Protein AF-A0A506R7V6-F1 (afdb_monomer_lite)

pLDDT: mean 91.13, std 11.0, range [37.03, 97.38]

Secondary structure (DSSP, 8-state):
-EEEEEEE-TTS-HHHHHHHHHHHHH--SS-EE-TTSS-EE-STT--SEEEEE-SSEEEEEES-GGGHHHHHHHHHHHHHHTT--EEE-GGG--

Radius of gyration: 12.26 Å; chains: 1; bounding box: 30×28×36 Å

Sequence (94 aa):
MKLDVEIITIDTDPWALLAKLAKVKFRANEIHEIPGTDTLNIDNGMNDLRAKISDDAIEFWIRYKRDEMKYEQAILDFCRENSLTLRFNPLKSN

Foldseek 3Di:
DWAQKKFFAQPHDVVVLLCVLLCPQQVAPDWADDPPDQWIDSRPPPQQKIWHDDPTIIIIDGDDPVCRVVVVVSVVVSCVVVVTDMGGRPVPPD

Structure (mmCIF, N/CA/C/O backbone):
data_AF-A0A506R7V6-F1
#
_entry.id   AF-A0A506R7V6-F1
#
loop_
_atom_site.group_PDB
_atom_site.id
_atom_site.type_symbol
_atom_site.label_atom_id
_atom_site.label_alt_id
_atom_site.label_comp_id
_atom_site.label_asym_id
_atom_site.label_entity_id
_atom_site.label_seq_id
_atom_site.pdbx_PDB_ins_code
_atom_site.Cartn_x
_atom_site.Cartn_y
_atom_site.Cartn_z
_atom_site.occupancy
_atom_site.B_iso_or_equiv
_atom_site.auth_seq_id
_atom_site.auth_comp_id
_atom_site.auth_asym_id
_atom_site.auth_atom_id
_atom_site.pdbx_PDB_model_num
ATOM 1 N N . MET A 1 1 ? 9.276 -3.768 9.518 1.00 92.38 1 MET A N 1
ATOM 2 C CA . MET A 1 1 ? 8.378 -3.574 10.680 1.00 92.38 1 MET A CA 1
ATOM 3 C C . MET A 1 1 ? 7.015 -3.141 10.182 1.00 92.38 1 MET A C 1
ATOM 5 O O . MET A 1 1 ? 6.986 -2.379 9.226 1.00 92.38 1 MET A O 1
ATOM 9 N N . LYS A 1 2 ? 5.926 -3.658 10.758 1.00 93.44 2 LYS A N 1
ATOM 10 C CA . LYS A 1 2 ? 4.563 -3.339 10.311 1.00 93.44 2 LYS A CA 1
ATOM 11 C C . LYS A 1 2 ? 4.172 -1.923 10.767 1.00 93.44 2 LYS A C 1
ATOM 13 O O . LYS A 1 2 ? 4.506 -1.547 11.896 1.00 93.44 2 LYS A O 1
ATOM 18 N N . LEU A 1 3 ? 3.545 -1.152 9.882 1.00 93.50 3 LEU A N 1
ATOM 19 C CA . LEU A 1 3 ? 2.934 0.138 10.215 1.00 93.50 3 LEU A CA 1
ATOM 20 C C . LEU A 1 3 ? 1.609 -0.078 10.945 1.00 93.50 3 LEU A C 1
ATOM 22 O O . LEU A 1 3 ? 0.994 -1.136 10.810 1.00 93.50 3 LEU A O 1
ATOM 26 N N . ASP A 1 4 ? 1.170 0.927 11.698 1.00 90.00 4 ASP A N 1
ATOM 27 C CA . ASP A 1 4 ? -0.101 0.825 12.418 1.00 90.00 4 ASP A CA 1
ATOM 28 C C . ASP A 1 4 ? -1.285 1.104 11.499 1.00 90.00 4 ASP A C 1
ATOM 30 O O . ASP A 1 4 ? -2.396 0.670 11.773 1.00 90.00 4 ASP A O 1
ATOM 34 N N . VAL A 1 5 ? -1.061 1.800 10.389 1.00 93.00 5 VAL A N 1
ATOM 35 C CA . VAL A 1 5 ? -2.105 2.121 9.421 1.00 93.00 5 VAL A CA 1
ATOM 36 C C . VAL A 1 5 ? -2.352 0.974 8.438 1.00 93.00 5 VAL A C 1
ATOM 38 O O . VAL A 1 5 ? -1.422 0.398 7.874 1.00 93.00 5 VAL A O 1
ATOM 41 N N . GLU A 1 6 ? -3.625 0.691 8.189 1.00 95.00 6 GLU A N 1
ATOM 42 C CA . GLU A 1 6 ? -4.122 -0.210 7.150 1.00 95.00 6 GLU A CA 1
ATOM 43 C C . GLU A 1 6 ? -5.246 0.503 6.379 1.00 95.00 6 GLU A C 1
ATOM 45 O O . GLU A 1 6 ? -6.028 1.258 6.967 1.00 95.00 6 GLU A O 1
ATOM 50 N N . ILE A 1 7 ? -5.335 0.284 5.065 1.00 95.81 7 ILE A N 1
ATOM 51 C CA . ILE A 1 7 ? -6.422 0.834 4.233 1.00 95.81 7 ILE A CA 1
ATOM 52 C C . ILE A 1 7 ? -7.465 -0.256 4.026 1.00 95.81 7 ILE A C 1
ATOM 54 O O . ILE A 1 7 ? -7.116 -1.316 3.523 1.00 95.81 7 ILE A O 1
ATOM 58 N N . ILE A 1 8 ? -8.727 0.002 4.362 1.00 95.62 8 ILE A N 1
ATOM 59 C CA . ILE A 1 8 ? -9.830 -0.943 4.135 1.00 95.62 8 ILE A CA 1
ATOM 60 C C . ILE A 1 8 ? -10.278 -0.881 2.668 1.00 95.62 8 ILE A C 1
ATOM 62 O O . ILE A 1 8 ? -10.400 0.205 2.101 1.00 95.62 8 ILE A O 1
ATOM 66 N N . THR A 1 9 ? -10.532 -2.040 2.055 1.00 92.94 9 THR A N 1
ATOM 67 C CA . THR A 1 9 ? -10.769 -2.189 0.601 1.00 92.94 9 THR A CA 1
ATOM 68 C C . THR A 1 9 ? -12.064 -2.925 0.231 1.00 92.94 9 THR A C 1
ATOM 70 O O . THR A 1 9 ? -12.228 -3.333 -0.910 1.00 92.94 9 THR A O 1
ATOM 73 N N . ILE A 1 10 ? -13.023 -3.038 1.159 1.00 85.50 10 ILE A N 1
ATOM 74 C CA . ILE A 1 10 ? -14.272 -3.822 1.004 1.00 85.50 10 ILE A CA 1
ATOM 75 C C . ILE A 1 10 ? -15.059 -3.499 -0.287 1.00 85.50 10 ILE A C 1
ATOM 77 O O . ILE A 1 10 ? -15.634 -4.404 -0.882 1.00 85.50 10 ILE A O 1
ATOM 81 N N . ASP A 1 11 ? -15.021 -2.249 -0.762 1.00 85.31 11 ASP A N 1
ATOM 82 C CA . ASP A 1 11 ? -15.742 -1.793 -1.964 1.00 85.31 11 ASP A CA 1
ATOM 83 C C . ASP A 1 11 ? -14.809 -1.193 -3.032 1.00 85.31 11 ASP A C 1
ATOM 85 O O . ASP A 1 11 ? -15.195 -0.326 -3.819 1.00 85.31 11 ASP A O 1
ATOM 89 N N . THR A 1 12 ? -13.526 -1.558 -3.036 1.00 88.81 12 THR A N 1
ATOM 90 C CA . THR A 1 12 ? -12.536 -0.972 -3.951 1.00 88.81 12 THR A CA 1
ATOM 91 C C . THR A 1 12 ? -11.526 -2.019 -4.383 1.00 88.81 12 THR A C 1
ATOM 93 O O . THR A 1 12 ? -11.052 -2.786 -3.560 1.00 88.81 12 THR A O 1
ATOM 96 N N . ASP A 1 13 ? -11.147 -2.018 -5.663 1.00 94.12 13 ASP A N 1
ATOM 97 C CA . ASP A 1 13 ? -10.063 -2.873 -6.154 1.00 94.12 13 ASP A CA 1
ATOM 98 C C . ASP A 1 13 ? -8.752 -2.541 -5.404 1.00 94.12 13 ASP A C 1
ATOM 100 O O . ASP A 1 13 ? -8.193 -1.448 -5.597 1.00 94.12 13 ASP A O 1
ATOM 104 N N . PRO A 1 14 ? -8.244 -3.455 -4.553 1.00 95.06 14 PRO A N 1
ATOM 105 C CA . PRO A 1 14 ? -7.073 -3.190 -3.730 1.00 95.06 14 PRO A CA 1
ATOM 106 C C . PRO A 1 14 ? -5.805 -3.027 -4.571 1.00 95.06 14 PRO A C 1
ATOM 108 O O . PRO A 1 14 ? -4.920 -2.256 -4.199 1.00 95.06 14 PRO A O 1
ATOM 111 N N . TRP A 1 15 ? -5.712 -3.693 -5.727 1.00 95.88 15 TRP A N 1
ATOM 112 C CA . TRP A 1 15 ? -4.553 -3.583 -6.609 1.00 95.88 15 TRP A CA 1
ATOM 113 C C . TRP A 1 15 ? -4.509 -2.214 -7.285 1.00 95.88 15 TRP A C 1
ATOM 115 O O . TRP A 1 15 ? -3.485 -1.525 -7.244 1.00 95.88 15 TRP A O 1
ATOM 125 N N . ALA A 1 16 ? -5.636 -1.777 -7.854 1.00 95.19 16 ALA A N 1
ATOM 126 C CA . ALA A 1 16 ? -5.746 -0.453 -8.461 1.00 95.19 16 ALA A CA 1
ATOM 127 C C . ALA A 1 16 ? -5.485 0.664 -7.436 1.00 95.19 16 ALA A C 1
ATOM 129 O O . ALA A 1 16 ? -4.808 1.655 -7.736 1.00 95.19 16 ALA A O 1
ATOM 130 N N . LEU A 1 17 ? -5.980 0.487 -6.208 1.00 96.00 17 LEU A N 1
ATOM 131 C CA . LEU A 1 17 ? -5.763 1.423 -5.113 1.00 96.00 17 LEU A CA 1
ATOM 132 C C . LEU A 1 17 ? -4.290 1.498 -4.700 1.00 96.00 17 LEU A C 1
ATOM 134 O O . LEU A 1 17 ? -3.743 2.597 -4.566 1.00 96.00 17 LEU A O 1
ATOM 138 N N . LEU A 1 18 ? -3.637 0.342 -4.554 1.00 96.94 18 LEU A N 1
ATOM 139 C CA . LEU A 1 18 ? -2.222 0.251 -4.212 1.00 96.94 18 LEU A CA 1
ATOM 140 C C . LEU A 1 18 ? -1.340 0.888 -5.291 1.00 96.94 18 LEU A C 1
ATOM 142 O O . LEU A 1 18 ? -0.454 1.680 -4.967 1.00 96.94 18 LEU A O 1
ATOM 146 N N . ALA A 1 19 ? -1.621 0.621 -6.569 1.00 96.38 19 ALA A N 1
ATOM 147 C CA . ALA A 1 19 ? -0.919 1.235 -7.695 1.00 96.38 19 ALA A CA 1
ATOM 148 C C . ALA A 1 19 ? -1.073 2.765 -7.703 1.00 96.38 19 ALA A C 1
ATOM 150 O O . ALA A 1 19 ? -0.102 3.496 -7.920 1.00 96.38 19 ALA A O 1
ATOM 151 N N . LYS A 1 20 ? -2.278 3.272 -7.405 1.00 96.62 20 LYS A N 1
ATOM 152 C CA . LYS A 1 20 ? -2.531 4.714 -7.286 1.00 96.62 20 LYS A CA 1
ATOM 153 C C . LYS A 1 20 ? -1.738 5.333 -6.132 1.00 96.62 20 LYS A C 1
ATOM 155 O O . LYS A 1 20 ? -1.106 6.371 -6.329 1.00 96.62 20 LYS A O 1
ATOM 160 N N . LEU A 1 21 ? -1.746 4.702 -4.956 1.00 96.94 21 LEU A N 1
ATOM 161 C CA . LEU A 1 21 ? -0.986 5.147 -3.785 1.00 96.94 21 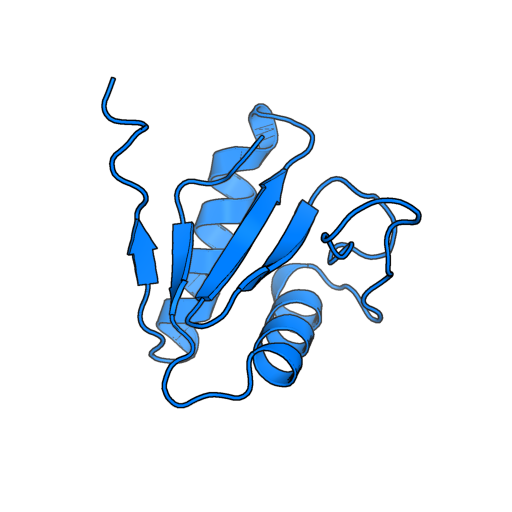LEU A CA 1
ATOM 162 C C . LEU A 1 21 ? 0.519 5.194 -4.087 1.00 96.94 21 LEU A C 1
ATOM 164 O O . LEU A 1 21 ? 1.153 6.234 -3.888 1.00 96.94 21 LEU A O 1
ATOM 168 N N . ALA A 1 22 ? 1.068 4.097 -4.616 1.00 97.00 22 ALA A N 1
ATOM 169 C CA . ALA A 1 22 ? 2.483 3.955 -4.953 1.00 97.00 22 ALA A CA 1
ATOM 170 C C . ALA A 1 22 ? 2.951 5.065 -5.907 1.00 97.00 22 ALA A C 1
ATOM 172 O O . ALA A 1 22 ? 3.954 5.742 -5.658 1.00 97.00 22 ALA A O 1
ATOM 173 N N . LYS A 1 23 ? 2.153 5.345 -6.941 1.00 96.44 23 LYS A N 1
ATOM 174 C CA . LYS A 1 23 ? 2.435 6.404 -7.910 1.00 96.44 23 LYS A CA 1
ATOM 175 C C . LYS A 1 23 ? 2.352 7.806 -7.307 1.00 96.44 23 LYS A C 1
ATOM 177 O O . LYS A 1 23 ? 3.268 8.606 -7.486 1.00 96.44 23 LYS A O 1
ATOM 182 N N . VAL A 1 24 ? 1.258 8.124 -6.612 1.00 96.25 24 VAL A N 1
ATOM 183 C CA . VAL A 1 24 ? 0.965 9.499 -6.166 1.00 96.25 24 VAL A CA 1
ATOM 184 C C . VAL A 1 24 ? 1.801 9.905 -4.953 1.00 96.25 24 VAL A C 1
ATOM 186 O O . VAL A 1 24 ? 2.268 11.041 -4.892 1.00 96.25 24 VAL A O 1
ATOM 189 N N . LYS A 1 25 ? 2.008 9.001 -3.989 1.00 96.06 25 LYS A N 1
ATOM 190 C CA . LYS A 1 25 ? 2.698 9.325 -2.731 1.00 96.06 25 LYS A CA 1
ATOM 191 C C . LYS A 1 25 ? 4.163 8.914 -2.714 1.00 96.06 25 LYS A C 1
ATOM 193 O O . LYS A 1 25 ? 4.974 9.624 -2.123 1.00 96.06 25 LYS A O 1
ATOM 198 N N . PHE A 1 26 ? 4.517 7.819 -3.382 1.00 94.69 26 PHE A N 1
ATOM 199 C CA . PHE A 1 26 ? 5.870 7.253 -3.312 1.00 94.69 26 PHE A CA 1
ATOM 200 C C . PHE A 1 26 ? 6.652 7.370 -4.618 1.00 94.69 26 PHE A C 1
ATOM 202 O O . PHE A 1 26 ? 7.820 6.996 -4.660 1.00 94.69 26 PHE A O 1
ATOM 209 N N . ARG A 1 27 ? 6.047 7.962 -5.661 1.00 91.81 27 ARG A N 1
ATOM 210 C CA . ARG A 1 27 ? 6.653 8.146 -6.991 1.00 91.81 27 ARG A CA 1
ATOM 211 C C . ARG A 1 27 ? 7.151 6.829 -7.598 1.00 91.81 27 ARG A C 1
ATOM 213 O O . ARG A 1 27 ? 8.080 6.835 -8.403 1.00 91.81 27 ARG A O 1
ATOM 220 N N . ALA A 1 28 ? 6.535 5.716 -7.213 1.00 93.69 28 ALA A N 1
ATOM 221 C CA . ALA A 1 28 ? 6.811 4.414 -7.789 1.00 93.69 28 ALA A CA 1
ATOM 222 C C . ALA A 1 28 ? 6.030 4.274 -9.097 1.00 93.69 28 ALA A C 1
ATOM 224 O O . ALA A 1 28 ? 4.802 4.379 -9.114 1.00 93.69 28 ALA A O 1
ATOM 225 N N . ASN A 1 29 ? 6.751 4.077 -10.201 1.00 90.31 29 ASN A N 1
ATOM 226 C CA . ASN A 1 29 ? 6.125 3.833 -11.502 1.00 90.31 29 ASN A CA 1
ATOM 227 C C . ASN A 1 29 ? 5.605 2.399 -11.614 1.00 90.31 29 ASN A C 1
ATOM 229 O O . ASN A 1 29 ? 4.632 2.154 -12.323 1.00 90.31 29 ASN A O 1
ATOM 233 N N . GLU A 1 30 ? 6.247 1.479 -10.897 1.00 89.81 30 GLU A N 1
ATOM 234 C CA . GLU A 1 30 ? 5.943 0.057 -10.887 1.00 89.81 30 GLU A CA 1
ATOM 235 C C . GLU A 1 30 ? 5.924 -0.468 -9.450 1.00 89.81 30 GLU A C 1
ATOM 237 O O . GLU A 1 30 ? 6.613 0.045 -8.563 1.00 89.81 30 GLU A O 1
ATOM 242 N N . ILE A 1 31 ? 5.105 -1.495 -9.239 1.00 94.75 31 ILE A N 1
ATOM 243 C CA . ILE A 1 31 ? 5.091 -2.307 -8.026 1.00 94.75 31 ILE A CA 1
ATOM 244 C C . ILE A 1 31 ? 5.882 -3.570 -8.344 1.00 94.75 31 ILE A C 1
ATOM 246 O O . ILE A 1 31 ? 5.614 -4.218 -9.356 1.00 94.75 31 ILE A O 1
ATOM 250 N N . HIS A 1 32 ? 6.832 -3.932 -7.485 1.00 93.69 32 HIS A N 1
ATOM 251 C CA . HIS A 1 32 ? 7.654 -5.123 -7.695 1.00 93.69 32 HIS A CA 1
ATOM 252 C C . HIS A 1 32 ? 7.315 -6.206 -6.679 1.00 93.69 32 HIS A C 1
ATOM 254 O O . HIS A 1 32 ? 7.260 -5.949 -5.476 1.00 93.69 32 HIS A O 1
ATOM 260 N N . GLU A 1 33 ? 7.143 -7.435 -7.150 1.00 92.94 33 GLU A N 1
ATOM 261 C CA . GLU A 1 33 ? 7.096 -8.597 -6.270 1.00 92.94 33 GLU A CA 1
ATOM 262 C C . GLU A 1 33 ? 8.450 -8.795 -5.583 1.00 92.94 33 GLU A C 1
ATOM 264 O O . GLU A 1 33 ? 9.511 -8.572 -6.174 1.00 92.94 33 GLU A O 1
ATOM 269 N N . ILE A 1 34 ? 8.419 -9.221 -4.323 1.00 91.62 34 ILE A N 1
ATOM 270 C CA . ILE A 1 34 ? 9.624 -9.576 -3.580 1.00 91.62 34 ILE A CA 1
ATOM 271 C C . ILE A 1 34 ? 9.700 -11.108 -3.534 1.00 91.62 34 ILE A C 1
ATOM 273 O O . ILE A 1 34 ? 8.842 -11.746 -2.922 1.00 91.62 34 ILE A O 1
ATOM 277 N N . PRO A 1 35 ? 10.715 -11.732 -4.164 1.00 91.69 35 PRO A N 1
ATOM 278 C CA . PRO A 1 35 ? 10.818 -13.185 -4.202 1.00 91.69 35 PRO A CA 1
ATOM 279 C C . PRO A 1 35 ? 10.836 -13.808 -2.802 1.00 91.69 35 PRO A C 1
ATOM 281 O O . PRO A 1 35 ? 11.619 -13.407 -1.939 1.00 91.69 35 PRO A O 1
ATOM 284 N N . GLY A 1 36 ? 9.992 -14.821 -2.598 1.00 91.38 36 GLY A N 1
ATOM 285 C CA . GLY A 1 36 ? 9.912 -15.560 -1.337 1.00 91.38 36 GLY A CA 1
ATOM 286 C C . GLY A 1 36 ? 9.133 -14.856 -0.223 1.00 91.38 36 GLY A C 1
ATOM 287 O O . GLY A 1 36 ? 9.189 -15.315 0.917 1.00 91.38 36 GLY A O 1
ATOM 288 N N . THR A 1 37 ? 8.412 -13.770 -0.520 1.00 92.00 37 THR A N 1
ATOM 289 C CA . THR A 1 37 ? 7.503 -13.115 0.429 1.00 92.00 37 THR A CA 1
ATOM 290 C C . THR A 1 37 ? 6.117 -12.904 -0.180 1.00 92.00 37 THR A C 1
ATOM 292 O O . THR A 1 37 ? 5.917 -13.008 -1.385 1.00 92.00 37 THR A O 1
ATOM 295 N N . ASP A 1 38 ? 5.145 -12.600 0.674 1.00 93.19 38 ASP A N 1
ATOM 296 C CA . ASP A 1 38 ? 3.776 -12.204 0.324 1.00 93.19 38 ASP A CA 1
ATOM 297 C C . ASP A 1 38 ? 3.619 -10.677 0.201 1.00 93.19 38 ASP A C 1
ATOM 299 O O . ASP A 1 38 ? 2.509 -10.148 0.212 1.00 93.19 38 ASP A O 1
ATOM 303 N N . THR A 1 39 ? 4.739 -9.954 0.132 1.00 96.00 39 THR A N 1
ATOM 304 C CA . THR A 1 39 ? 4.777 -8.490 0.136 1.00 96.00 39 THR A CA 1
ATOM 305 C C . THR A 1 39 ? 5.300 -7.944 -1.183 1.00 96.00 39 THR A C 1
ATOM 307 O O . THR A 1 39 ? 6.142 -8.534 -1.856 1.00 96.00 39 THR A O 1
ATOM 310 N N . LEU A 1 40 ? 4.815 -6.758 -1.516 1.00 96.75 40 LEU A N 1
ATOM 311 C CA . LEU A 1 40 ? 5.106 -6.008 -2.721 1.00 96.75 40 LEU A CA 1
ATOM 312 C C . LEU A 1 40 ? 5.945 -4.788 -2.357 1.00 96.75 40 LEU A C 1
ATOM 314 O O . LEU A 1 40 ? 5.630 -4.079 -1.404 1.00 96.75 40 LEU A O 1
ATOM 318 N N . ASN A 1 41 ? 6.993 -4.515 -3.120 1.00 95.81 41 ASN A N 1
ATOM 319 C CA . ASN A 1 41 ? 7.700 -3.246 -3.083 1.00 95.81 41 ASN A CA 1
ATOM 320 C C . ASN A 1 41 ? 6.839 -2.163 -3.745 1.00 95.81 41 ASN A C 1
ATOM 322 O O . ASN A 1 41 ? 6.433 -2.321 -4.896 1.00 95.81 41 ASN A O 1
ATOM 326 N N . ILE A 1 42 ? 6.611 -1.057 -3.035 1.00 96.31 42 ILE A N 1
ATOM 327 C CA . ILE A 1 42 ? 5.787 0.060 -3.523 1.00 96.31 42 ILE A CA 1
ATOM 328 C C . ILE A 1 42 ? 6.536 1.400 -3.530 1.00 96.31 42 ILE A C 1
ATOM 330 O O . ILE A 1 42 ? 5.923 2.465 -3.478 1.00 96.31 42 ILE A O 1
ATOM 334 N N . ASP A 1 43 ? 7.868 1.348 -3.580 1.00 93.12 43 ASP A N 1
ATOM 335 C CA . ASP A 1 43 ? 8.767 2.502 -3.497 1.00 93.12 43 ASP A CA 1
ATOM 336 C C . ASP A 1 43 ? 9.888 2.471 -4.548 1.00 93.12 43 ASP A C 1
ATOM 338 O O . ASP A 1 43 ? 11.010 2.923 -4.308 1.00 93.12 43 ASP A O 1
ATOM 342 N N . ASN A 1 44 ? 9.568 1.963 -5.742 1.00 88.25 44 ASN A N 1
ATOM 343 C CA . ASN A 1 44 ? 10.462 1.950 -6.901 1.00 88.25 44 ASN A CA 1
ATOM 344 C C . ASN A 1 44 ? 11.736 1.105 -6.690 1.00 88.25 44 ASN A C 1
ATOM 346 O O . ASN A 1 44 ? 12.830 1.491 -7.103 1.00 88.25 44 ASN A O 1
ATOM 350 N N . GLY A 1 45 ? 11.607 -0.035 -6.008 1.00 83.00 45 GLY A N 1
ATOM 351 C CA . GLY A 1 45 ? 12.690 -1.009 -5.841 1.00 83.00 45 GLY A CA 1
ATOM 352 C C . GLY A 1 45 ? 13.654 -0.726 -4.681 1.00 83.00 45 GLY A C 1
ATOM 353 O O . GLY A 1 45 ? 14.522 -1.554 -4.409 1.00 83.00 45 GLY A O 1
ATOM 354 N N . MET A 1 46 ? 13.498 0.393 -3.961 1.00 87.62 46 MET A N 1
ATOM 355 C CA . MET A 1 46 ? 14.321 0.745 -2.786 1.00 87.62 46 MET A CA 1
ATOM 356 C C . MET A 1 46 ? 14.112 -0.230 -1.620 1.00 87.62 46 MET A C 1
ATOM 358 O O . MET A 1 46 ? 15.042 -0.558 -0.878 1.00 87.62 46 MET A O 1
ATOM 362 N N . ASN A 1 47 ? 12.892 -0.759 -1.525 1.00 88.94 47 ASN A N 1
ATOM 363 C CA . ASN A 1 47 ? 12.461 -1.779 -0.578 1.00 88.94 47 ASN A CA 1
ATOM 364 C C . ASN A 1 47 ? 12.446 -1.278 0.871 1.00 88.94 47 ASN A C 1
ATOM 366 O O . ASN A 1 47 ? 12.592 -2.061 1.818 1.00 88.94 47 ASN A O 1
ATOM 370 N N . ASP A 1 48 ? 12.264 0.031 1.018 1.00 93.56 48 ASP A N 1
ATOM 371 C CA . ASP A 1 48 ? 12.086 0.748 2.269 1.00 93.56 48 ASP A CA 1
ATOM 372 C C . ASP A 1 48 ? 10.619 0.762 2.705 1.00 93.56 48 ASP A C 1
ATOM 374 O O . ASP A 1 48 ? 10.363 0.799 3.909 1.00 93.56 48 ASP A O 1
ATOM 378 N N . LEU A 1 49 ? 9.682 0.667 1.758 1.00 96.19 49 LEU A N 1
ATOM 379 C CA . LEU A 1 49 ? 8.252 0.485 1.977 1.00 96.19 49 LEU A CA 1
ATOM 380 C C . LEU A 1 49 ? 7.719 -0.702 1.166 1.00 96.19 49 LEU A C 1
ATOM 382 O O . LEU A 1 49 ? 7.913 -0.821 -0.047 1.00 96.19 49 LEU A O 1
ATOM 386 N N . ARG A 1 50 ? 6.996 -1.573 1.864 1.00 97.06 50 ARG A N 1
ATOM 387 C CA . ARG A 1 50 ? 6.329 -2.748 1.319 1.00 97.06 50 ARG A CA 1
ATOM 388 C C . ARG A 1 50 ? 4.854 -2.721 1.668 1.00 97.06 50 ARG A C 1
ATOM 390 O O . ARG A 1 50 ? 4.484 -2.201 2.720 1.00 97.06 50 ARG A O 1
ATOM 397 N N . ALA A 1 51 ? 4.040 -3.345 0.834 1.00 97.38 51 ALA A N 1
ATOM 398 C CA . ALA A 1 51 ? 2.628 -3.555 1.096 1.00 97.38 51 ALA A CA 1
ATOM 399 C C . ALA A 1 51 ? 2.226 -5.014 0.893 1.00 97.38 51 ALA A C 1
ATOM 401 O O . ALA A 1 51 ? 2.877 -5.744 0.152 1.00 97.38 51 ALA A O 1
ATOM 402 N N . LYS A 1 52 ? 1.139 -5.427 1.530 1.00 97.00 52 LYS A N 1
ATOM 403 C CA . LYS A 1 52 ? 0.462 -6.698 1.280 1.00 97.00 52 LYS A CA 1
ATOM 404 C C . LYS A 1 52 ? -1.011 -6.408 1.070 1.00 97.00 52 LYS A C 1
ATOM 406 O O . LYS A 1 52 ? -1.590 -5.627 1.820 1.00 97.00 52 LYS A O 1
ATOM 411 N N . ILE A 1 53 ? -1.595 -7.043 0.063 1.00 95.75 53 ILE A N 1
ATOM 412 C CA . ILE A 1 53 ? -3.043 -7.073 -0.111 1.00 95.75 53 ILE A CA 1
ATOM 413 C C . ILE A 1 53 ? -3.555 -8.288 0.664 1.00 95.75 53 ILE A C 1
ATOM 415 O O . ILE A 1 53 ? -3.169 -9.420 0.373 1.00 95.75 53 ILE A O 1
ATOM 419 N N . SER A 1 54 ? -4.369 -8.023 1.675 1.00 91.88 54 SER A N 1
ATOM 420 C CA . SER A 1 54 ? -5.125 -9.002 2.456 1.00 91.88 54 SER A CA 1
ATOM 421 C C . SER A 1 54 ? -6.597 -8.973 2.011 1.00 91.88 54 SER A C 1
ATOM 423 O O . SER A 1 54 ? -6.972 -8.147 1.180 1.00 91.88 54 SER A O 1
ATOM 425 N N . ASP A 1 55 ? -7.433 -9.863 2.5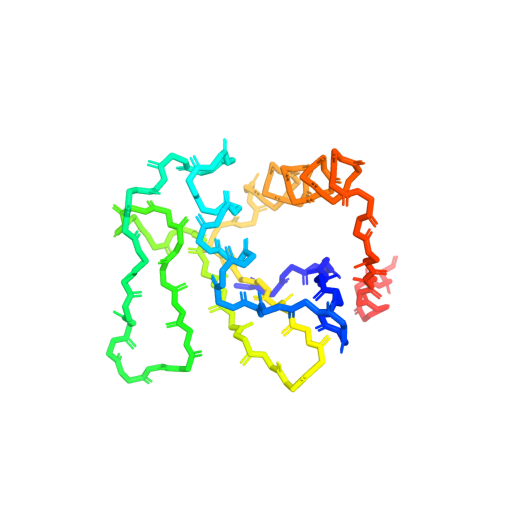53 1.00 87.75 55 ASP A N 1
ATOM 426 C CA . ASP A 1 55 ? -8.822 -10.045 2.096 1.00 87.75 55 ASP A CA 1
ATOM 427 C C . ASP A 1 55 ? -9.663 -8.755 2.124 1.00 87.75 55 ASP A C 1
ATOM 429 O O . ASP A 1 55 ? -10.419 -8.496 1.191 1.00 87.75 55 ASP A O 1
ATOM 433 N N . ASP A 1 56 ? -9.535 -7.938 3.175 1.00 92.44 56 ASP A N 1
ATOM 434 C CA . ASP A 1 56 ? -10.316 -6.709 3.365 1.00 92.44 56 ASP A CA 1
ATOM 435 C C . ASP A 1 56 ? -9.461 -5.436 3.435 1.00 92.44 56 ASP A C 1
ATOM 437 O O . ASP A 1 56 ? -10.004 -4.338 3.597 1.00 92.44 56 ASP A O 1
ATOM 441 N N . ALA A 1 57 ? -8.135 -5.542 3.307 1.00 94.88 57 ALA A N 1
ATOM 442 C CA . ALA A 1 57 ? -7.235 -4.434 3.601 1.00 94.88 57 ALA A CA 1
ATOM 443 C C . ALA A 1 57 ? -5.900 -4.466 2.845 1.00 94.88 57 ALA A C 1
ATOM 445 O O . ALA A 1 57 ? -5.400 -5.512 2.439 1.00 94.88 57 ALA A O 1
ATOM 446 N N . ILE A 1 58 ? -5.274 -3.293 2.743 1.00 96.81 58 ILE A N 1
ATOM 447 C CA . ILE A 1 58 ? -3.863 -3.136 2.388 1.00 96.81 58 ILE A CA 1
ATOM 448 C C . ILE A 1 58 ? -3.078 -2.862 3.669 1.00 96.81 58 ILE A C 1
ATOM 450 O O . ILE A 1 58 ? -3.330 -1.880 4.373 1.00 96.81 58 ILE A O 1
ATOM 454 N N . GLU A 1 59 ? -2.106 -3.723 3.939 1.00 96.56 59 GLU A N 1
ATOM 455 C CA . GLU A 1 59 ? -1.196 -3.642 5.078 1.00 96.56 59 GLU A CA 1
ATOM 456 C C . GLU A 1 59 ? 0.182 -3.146 4.629 1.00 96.56 59 GLU A C 1
ATOM 458 O O . GLU A 1 59 ? 0.595 -3.408 3.498 1.00 96.56 59 GLU A O 1
ATOM 463 N N . PHE A 1 60 ? 0.924 -2.471 5.513 1.00 96.50 60 PHE A N 1
ATOM 464 C CA . PHE A 1 60 ? 2.206 -1.850 5.164 1.00 96.50 60 PHE A CA 1
ATOM 465 C C . PHE A 1 60 ? 3.341 -2.230 6.113 1.00 96.50 60 PHE A C 1
ATOM 467 O O . PHE A 1 60 ? 3.161 -2.356 7.326 1.00 96.50 60 PHE A O 1
ATOM 474 N N . TRP A 1 61 ? 4.549 -2.347 5.561 1.00 95.88 61 TRP A N 1
ATOM 475 C CA . TRP A 1 61 ? 5.783 -2.570 6.307 1.00 95.88 61 TRP A CA 1
ATOM 476 C C . TRP A 1 61 ? 6.869 -1.626 5.830 1.00 95.88 61 TRP A C 1
ATOM 478 O O . TRP A 1 61 ? 7.078 -1.462 4.634 1.00 95.88 61 TRP A O 1
ATOM 488 N N . ILE A 1 62 ? 7.635 -1.092 6.771 1.00 95.62 62 ILE A N 1
ATOM 489 C CA . ILE A 1 62 ? 8.811 -0.274 6.476 1.00 95.62 62 ILE A CA 1
ATOM 490 C C . ILE A 1 62 ? 10.099 -0.996 6.859 1.00 95.62 62 ILE A C 1
ATOM 492 O O . ILE A 1 62 ? 10.113 -1.874 7.733 1.00 95.62 62 ILE A O 1
ATOM 496 N N . ARG A 1 63 ? 11.206 -0.593 6.242 1.00 94.75 63 ARG A N 1
ATOM 497 C CA . ARG A 1 63 ? 12.547 -1.072 6.590 1.00 94.75 63 ARG A CA 1
ATOM 498 C C . ARG A 1 63 ? 13.134 -0.348 7.799 1.00 94.75 63 ARG A C 1
ATOM 500 O O . ARG A 1 63 ? 13.714 -1.001 8.664 1.00 94.75 63 ARG A O 1
ATOM 507 N N . TYR A 1 64 ? 12.976 0.974 7.873 1.00 94.19 64 TYR A N 1
ATOM 508 C CA . TYR A 1 64 ? 13.615 1.812 8.891 1.00 94.19 64 TYR A CA 1
ATOM 509 C C . TYR A 1 64 ? 12.593 2.534 9.769 1.00 94.19 64 TYR A C 1
ATOM 511 O O . TYR A 1 64 ? 11.779 3.305 9.274 1.00 94.19 64 TYR A O 1
ATOM 519 N N . LYS A 1 65 ? 12.713 2.376 11.093 1.00 91.38 65 LYS A N 1
ATOM 520 C CA . LYS A 1 65 ? 11.823 3.018 12.079 1.00 91.38 65 LYS A CA 1
ATOM 521 C C . LYS A 1 65 ? 11.762 4.543 11.956 1.00 91.38 65 LYS A C 1
ATOM 523 O O . LYS A 1 65 ? 10.719 5.142 12.162 1.00 91.38 65 LYS A O 1
ATOM 528 N N . ARG A 1 66 ? 12.877 5.185 11.597 1.00 93.88 66 ARG A N 1
ATOM 529 C CA . ARG A 1 66 ? 12.940 6.650 11.439 1.00 93.88 66 ARG A CA 1
ATOM 530 C C . ARG A 1 66 ? 11.983 7.191 10.370 1.00 93.88 66 ARG A C 1
ATOM 532 O O . ARG A 1 66 ? 11.631 8.361 10.427 1.00 93.88 66 ARG A O 1
ATOM 539 N N . ASP A 1 67 ? 11.590 6.351 9.412 1.00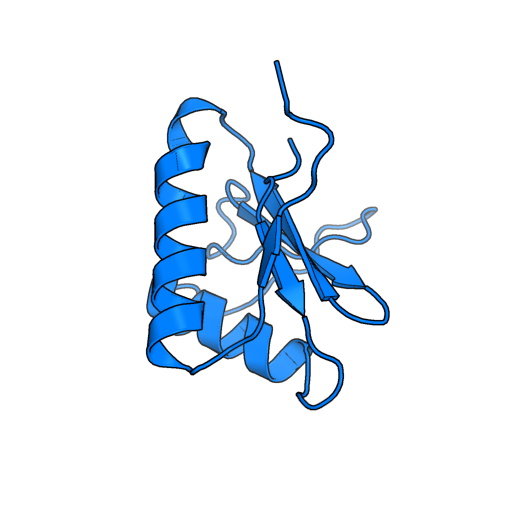 92.81 67 ASP A N 1
ATOM 540 C CA . ASP A 1 67 ? 10.722 6.727 8.298 1.00 92.81 67 ASP A CA 1
ATOM 541 C C . ASP A 1 67 ? 9.240 6.399 8.571 1.00 92.81 67 ASP A C 1
ATOM 543 O O . ASP A 1 67 ? 8.388 6.687 7.736 1.00 92.81 67 ASP A O 1
ATOM 547 N N . GLU A 1 68 ? 8.917 5.839 9.744 1.00 94.00 68 GLU A N 1
ATOM 548 C CA . GLU A 1 68 ? 7.564 5.420 10.145 1.00 94.00 68 GLU A CA 1
ATOM 549 C C . GLU A 1 68 ? 6.549 6.554 10.013 1.00 94.00 68 GLU A C 1
ATOM 551 O O . GLU A 1 68 ? 5.657 6.479 9.169 1.00 94.00 68 GLU A O 1
ATOM 556 N N . MET A 1 69 ? 6.762 7.660 10.732 1.00 93.25 69 MET A N 1
ATOM 557 C CA . MET A 1 69 ? 5.863 8.820 10.684 1.00 93.25 69 MET A CA 1
ATOM 558 C C . MET A 1 69 ? 5.708 9.393 9.270 1.00 93.25 69 MET A C 1
ATOM 560 O O . MET A 1 69 ? 4.626 9.833 8.894 1.00 93.25 69 MET A O 1
ATOM 564 N N . LYS A 1 70 ? 6.778 9.381 8.464 1.00 94.44 70 LYS A N 1
ATOM 565 C CA . LYS A 1 70 ? 6.744 9.880 7.082 1.00 94.44 70 LYS A CA 1
ATOM 566 C C . LYS A 1 70 ? 5.807 9.031 6.220 1.00 94.44 70 LYS A C 1
ATOM 568 O O . LYS A 1 70 ? 4.997 9.585 5.478 1.00 94.44 70 LYS A O 1
ATOM 573 N N . TYR A 1 71 ? 5.939 7.707 6.288 1.00 95.38 71 TYR A N 1
ATOM 574 C CA . TYR A 1 71 ? 5.124 6.801 5.483 1.00 95.38 71 TYR A CA 1
ATOM 575 C C . TYR A 1 71 ? 3.678 6.748 5.972 1.00 95.38 71 TYR A C 1
ATOM 577 O O . TYR A 1 71 ? 2.768 6.822 5.148 1.00 95.38 71 TYR A O 1
ATOM 585 N N . GLU A 1 72 ? 3.452 6.716 7.285 1.00 95.12 72 GLU A N 1
ATOM 586 C CA . GLU A 1 72 ? 2.101 6.7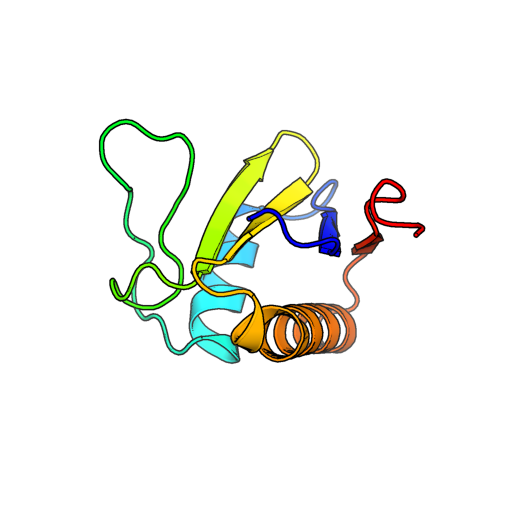64 7.847 1.00 95.12 72 GLU A CA 1
ATOM 587 C C . GLU A 1 72 ? 1.383 8.057 7.466 1.00 95.12 72 GLU A C 1
ATOM 589 O O . GLU A 1 72 ? 0.261 7.999 6.969 1.00 95.12 72 GLU A O 1
ATOM 594 N N . GLN A 1 73 ? 2.040 9.216 7.584 1.00 95.44 73 GLN A N 1
ATOM 595 C CA . GLN A 1 73 ? 1.438 10.488 7.184 1.00 95.44 73 GLN A CA 1
ATOM 596 C C . GLN A 1 73 ? 1.063 10.498 5.696 1.00 95.44 73 GLN A C 1
ATOM 598 O O . GLN A 1 73 ? -0.038 10.915 5.342 1.00 95.44 73 GLN A O 1
ATOM 603 N N . ALA A 1 74 ? 1.930 9.979 4.822 1.00 96.44 74 ALA A N 1
ATOM 604 C CA . ALA A 1 74 ? 1.646 9.900 3.391 1.00 96.44 74 ALA A CA 1
ATOM 605 C C . ALA A 1 74 ? 0.437 8.997 3.071 1.00 96.44 74 ALA A C 1
ATOM 607 O O . ALA A 1 74 ? -0.370 9.339 2.201 1.00 96.44 74 ALA A O 1
ATOM 608 N N . ILE A 1 75 ? 0.293 7.873 3.783 1.00 96.81 75 ILE A N 1
ATOM 609 C CA . ILE A 1 75 ? -0.852 6.955 3.663 1.00 96.81 75 ILE A CA 1
ATOM 610 C C . ILE A 1 75 ? -2.133 7.620 4.182 1.00 96.81 75 ILE A C 1
ATOM 612 O O . ILE A 1 75 ? -3.173 7.557 3.524 1.00 96.81 75 ILE A O 1
ATOM 616 N N . LEU A 1 76 ? -2.061 8.307 5.325 1.00 95.62 76 LEU A N 1
ATOM 617 C CA . LEU A 1 76 ? -3.191 9.036 5.902 1.00 95.62 76 LEU A CA 1
ATOM 618 C C . LEU A 1 76 ? -3.677 10.152 4.978 1.00 95.62 76 LEU A C 1
ATOM 620 O O . LEU A 1 76 ? -4.880 10.276 4.745 1.00 95.62 76 LEU A O 1
ATOM 624 N N . ASP A 1 77 ? -2.758 10.933 4.416 1.00 97.06 77 ASP A N 1
ATOM 625 C CA . ASP A 1 77 ? -3.095 12.003 3.479 1.00 97.06 77 ASP A CA 1
ATOM 626 C C . ASP A 1 77 ? -3.731 11.440 2.207 1.00 97.06 77 ASP A C 1
ATOM 628 O O . ASP A 1 77 ? -4.740 11.966 1.742 1.00 97.06 77 ASP A O 1
ATOM 632 N N . PHE A 1 78 ? -3.214 10.324 1.683 1.00 96.81 78 PHE A N 1
ATOM 633 C CA . PHE A 1 78 ? -3.831 9.639 0.547 1.00 96.81 78 PHE A CA 1
ATOM 634 C C . PHE A 1 78 ? -5.267 9.207 0.847 1.00 96.81 78 PHE A C 1
ATOM 636 O O . PHE A 1 78 ? -6.159 9.400 0.021 1.00 96.81 78 PHE A O 1
ATOM 643 N N . CYS A 1 79 ? -5.515 8.655 2.032 1.00 95.25 79 CYS A N 1
ATOM 644 C CA . CYS A 1 79 ? -6.853 8.216 2.406 1.00 95.25 79 CYS A CA 1
ATOM 645 C C . CYS A 1 79 ? -7.815 9.385 2.588 1.00 95.25 79 CYS A C 1
ATOM 647 O O . CYS A 1 79 ? -8.947 9.307 2.118 1.00 95.25 79 CYS A O 1
ATOM 649 N N . ARG A 1 80 ? -7.357 10.501 3.165 1.00 95.12 80 ARG A N 1
ATOM 650 C CA . ARG A 1 80 ? -8.146 11.740 3.251 1.00 95.12 80 ARG A CA 1
ATOM 651 C C . ARG A 1 80 ? -8.500 12.288 1.869 1.00 95.12 80 ARG A C 1
ATOM 653 O O . ARG A 1 80 ? -9.658 12.598 1.621 1.00 95.12 80 ARG A O 1
ATOM 660 N N . GLU A 1 81 ? -7.529 12.356 0.959 1.00 96.31 81 GLU A N 1
ATOM 661 C CA . GLU A 1 81 ? -7.717 12.850 -0.416 1.00 96.31 81 GLU A CA 1
ATOM 662 C C . GLU A 1 81 ? -8.696 12.001 -1.237 1.00 96.31 81 GLU A C 1
ATOM 664 O O . GLU A 1 81 ? -9.317 12.505 -2.171 1.00 96.31 81 GLU A O 1
ATOM 669 N N . ASN A 1 82 ? -8.834 10.716 -0.904 1.00 94.19 82 ASN A N 1
ATOM 670 C CA . ASN A 1 82 ? -9.656 9.760 -1.644 1.00 94.19 82 ASN A CA 1
ATOM 671 C C . ASN A 1 82 ? -10.889 9.284 -0.856 1.00 94.19 82 ASN A C 1
ATOM 673 O O . ASN A 1 82 ? -11.575 8.377 -1.314 1.00 94.19 82 ASN A O 1
ATOM 677 N N . SER A 1 83 ? -11.183 9.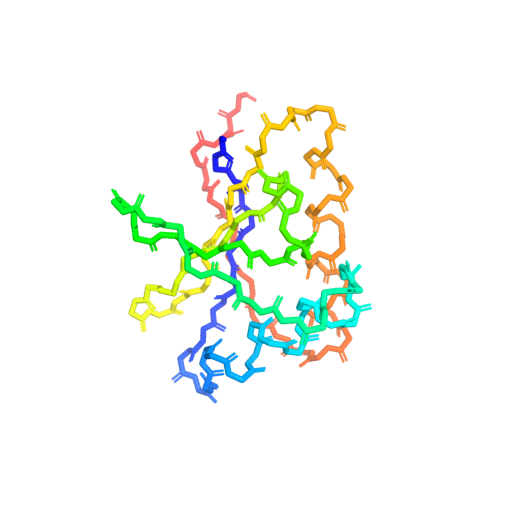895 0.301 1.00 93.25 83 SER A N 1
ATOM 678 C CA . SER A 1 83 ? -12.288 9.505 1.197 1.00 93.25 83 SER A CA 1
ATOM 679 C C . SER A 1 83 ? -12.295 8.009 1.560 1.00 93.25 83 SER A C 1
ATOM 681 O O . SER A 1 83 ? -13.347 7.378 1.602 1.00 93.25 83 SER A O 1
ATOM 683 N N . LEU A 1 84 ? -11.112 7.434 1.804 1.00 93.69 84 LEU A N 1
ATOM 684 C CA . LEU A 1 84 ? -10.935 6.010 2.106 1.00 93.69 84 LEU A CA 1
ATOM 685 C C . LEU A 1 84 ? -11.046 5.734 3.604 1.00 93.69 84 LEU A C 1
ATOM 687 O O . LEU A 1 84 ? -10.622 6.537 4.440 1.00 93.69 84 LEU A O 1
ATOM 691 N N . THR A 1 85 ? -11.557 4.553 3.939 1.00 93.25 85 THR A N 1
ATOM 692 C CA . THR A 1 85 ? -11.596 4.061 5.315 1.00 93.25 85 THR A CA 1
ATOM 693 C C . THR A 1 85 ? -10.242 3.485 5.726 1.00 93.25 85 THR A C 1
ATOM 695 O O . THR A 1 85 ? -9.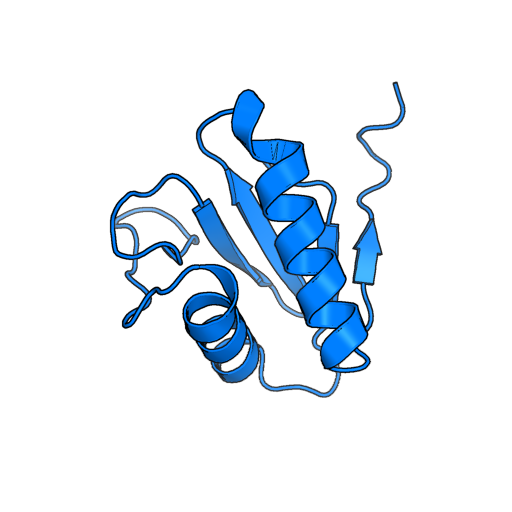604 2.734 4.989 1.00 93.25 85 THR A O 1
ATOM 698 N N . LEU A 1 86 ? -9.818 3.840 6.935 1.00 92.31 86 LEU A N 1
ATOM 699 C CA . LEU A 1 86 ? -8.560 3.431 7.547 1.00 92.31 86 LEU A CA 1
ATOM 700 C C . LEU A 1 86 ? -8.847 2.588 8.787 1.00 92.31 86 LEU A C 1
ATOM 702 O O . LEU A 1 86 ? -9.815 2.853 9.505 1.00 92.31 86 LEU A O 1
ATOM 706 N N . ARG A 1 87 ? -7.950 1.657 9.099 1.00 92.00 87 ARG A N 1
ATOM 707 C CA . ARG A 1 87 ? -7.874 1.002 10.406 1.00 92.00 87 ARG A CA 1
ATOM 708 C C . ARG A 1 87 ? -6.501 1.271 11.007 1.00 92.00 87 ARG A C 1
ATOM 710 O O . ARG A 1 87 ? -5.493 1.152 10.320 1.00 92.00 87 ARG A O 1
ATOM 717 N N . PHE A 1 88 ? -6.475 1.630 12.287 1.00 88.50 88 PHE A N 1
ATOM 718 C CA . PHE A 1 88 ? -5.243 1.648 13.068 1.00 88.50 88 PHE A CA 1
ATOM 719 C C . PHE A 1 88 ? -5.131 0.335 13.830 1.00 88.50 88 PHE A C 1
ATOM 721 O O . PHE A 1 88 ? -6.100 -0.113 14.445 1.00 88.50 88 PHE A O 1
ATOM 728 N N . ASN A 1 89 ? -3.964 -0.288 13.777 1.00 72.19 89 ASN A N 1
ATOM 729 C CA . ASN A 1 89 ? -3.689 -1.539 14.444 1.00 72.19 89 ASN A CA 1
ATOM 730 C C . ASN A 1 89 ? -3.453 -1.243 15.941 1.00 72.19 89 ASN A C 1
ATOM 732 O O . ASN A 1 89 ? -2.480 -0.573 16.285 1.00 72.19 89 ASN A O 1
ATOM 736 N N . PRO A 1 90 ? -4.330 -1.695 16.859 1.00 56.38 90 PRO A N 1
ATOM 737 C CA . PRO A 1 90 ? -4.310 -1.255 18.260 1.00 56.38 90 PRO A CA 1
ATOM 738 C C . PRO A 1 90 ? -3.108 -1.780 19.070 1.00 56.38 90 PRO A C 1
ATOM 740 O O . PRO A 1 90 ? -2.888 -1.354 20.206 1.00 56.38 90 PRO A O 1
ATOM 743 N N . LEU A 1 91 ? -2.316 -2.696 18.500 1.00 55.91 91 LEU A N 1
ATOM 744 C CA . LEU A 1 91 ? -1.242 -3.429 19.180 1.00 55.91 91 LEU A CA 1
ATOM 745 C C . LEU A 1 91 ? 0.055 -2.628 19.420 1.00 55.91 91 LEU A C 1
ATOM 747 O O . LEU A 1 91 ? 0.974 -3.166 20.032 1.00 55.91 91 LEU A O 1
ATOM 751 N N . LYS A 1 92 ? 0.136 -1.356 19.004 1.00 51.25 92 LYS A N 1
ATOM 752 C CA . LYS A 1 92 ? 1.215 -0.422 19.395 1.00 51.25 92 LYS A CA 1
ATOM 753 C C . LYS A 1 92 ? 0.774 0.622 20.431 1.00 51.25 92 LYS A C 1
ATOM 755 O O . LYS A 1 92 ? 1.345 1.706 20.514 1.00 51.25 92 LYS A O 1
ATOM 760 N N . SER A 1 93 ? -0.215 0.294 21.259 1.00 37.03 93 SER A N 1
ATOM 761 C CA . SER A 1 93 ? -0.454 1.052 22.491 1.00 37.03 93 SER A CA 1
ATOM 762 C C . SER A 1 93 ? 0.647 0.698 23.500 1.00 37.03 93 SER A C 1
ATOM 764 O O . SER A 1 93 ? 0.529 -0.301 24.205 1.00 37.03 93 SER A O 1
ATOM 766 N N . ASN A 1 94 ? 1.744 1.462 23.505 1.00 39.66 94 ASN A N 1
ATOM 767 C CA . ASN A 1 94 ? 2.681 1.504 24.635 1.00 39.66 94 ASN A CA 1
ATOM 768 C C . ASN A 1 94 ? 2.185 2.511 25.670 1.00 39.66 94 ASN A C 1
ATOM 770 O O . ASN A 1 94 ? 1.872 3.650 25.253 1.00 39.66 94 ASN A O 1
#